Protein AF-A0A5N9GTI0-F1 (afdb_monomer_lite)

Sequence (88 aa):
MGEMNVPEDAYYGASTMRAVLNFPISDLRFPRGFIKALGLVKQAAAQTNMELGLLDPKIGDAVVRAAQEVIDGALDEHFVLDIFQTGS

Radius of gyration: 14.62 Å; chains: 1; bounding box: 32×32×36 Å

pLDDT: mean 96.12, std 4.87, range [65.88, 98.88]

Structure (mmCIF, N/CA/C/O backbone):
data_AF-A0A5N9GTI0-F1
#
_entry.id   AF-A0A5N9GTI0-F1
#
loop_
_atom_site.group_PDB
_atom_site.id
_atom_site.type_symbol
_atom_site.label_atom_id
_atom_site.label_alt_id
_atom_site.label_comp_id
_atom_site.label_asym_id
_atom_site.label_entity_id
_atom_site.label_seq_id
_atom_site.pdbx_PDB_ins_code
_atom_site.Cartn_x
_atom_site.Cartn_y
_atom_site.Cartn_z
_atom_site.occupancy
_atom_site.B_iso_or_equiv
_atom_site.auth_seq_id
_atom_site.auth_comp_id
_atom_site.auth_asym_id
_atom_site.auth_atom_id
_atom_site.pdbx_PDB_model_num
ATOM 1 N N . MET A 1 1 ? 9.730 17.997 -4.289 1.00 65.88 1 MET A N 1
ATOM 2 C CA . MET A 1 1 ? 9.628 17.414 -5.645 1.00 65.88 1 MET A CA 1
ATOM 3 C C . MET A 1 1 ? 8.240 17.742 -6.162 1.00 65.88 1 MET A C 1
ATOM 5 O O . MET A 1 1 ? 7.292 17.413 -5.460 1.00 65.88 1 MET A O 1
ATOM 9 N N . GLY A 1 2 ? 8.144 18.472 -7.275 1.00 90.62 2 GLY A N 1
ATOM 10 C CA . GLY A 1 2 ? 6.889 19.026 -7.800 1.00 90.62 2 GLY A CA 1
ATOM 11 C C . GLY A 1 2 ? 5.918 17.982 -8.359 1.00 90.62 2 GLY A C 1
ATOM 12 O O . GLY A 1 2 ? 5.975 16.802 -7.999 1.00 90.62 2 GLY A O 1
ATOM 13 N N . GLU A 1 3 ? 5.029 18.442 -9.231 1.00 93.94 3 GLU A N 1
ATOM 14 C CA . GLU A 1 3 ? 3.971 17.645 -9.856 1.00 93.94 3 GLU A CA 1
ATOM 15 C C . GLU A 1 3 ? 4.510 16.447 -10.653 1.00 93.94 3 GLU A C 1
ATOM 17 O O . GLU A 1 3 ? 5.662 16.425 -11.094 1.00 93.94 3 GLU A O 1
ATOM 22 N N . MET A 1 4 ? 3.674 15.419 -10.801 1.00 93.38 4 MET A N 1
ATOM 23 C CA . MET A 1 4 ? 3.975 14.217 -11.571 1.00 93.38 4 MET A CA 1
ATOM 24 C C . MET A 1 4 ? 2.692 13.646 -12.162 1.00 93.38 4 MET A C 1
ATOM 26 O O . MET A 1 4 ? 1.723 13.435 -11.436 1.00 93.38 4 MET A O 1
ATOM 30 N N . ASN A 1 5 ? 2.726 13.349 -13.458 1.00 95.44 5 ASN A N 1
ATOM 31 C CA . ASN A 1 5 ? 1.650 12.638 -14.133 1.00 95.44 5 ASN A C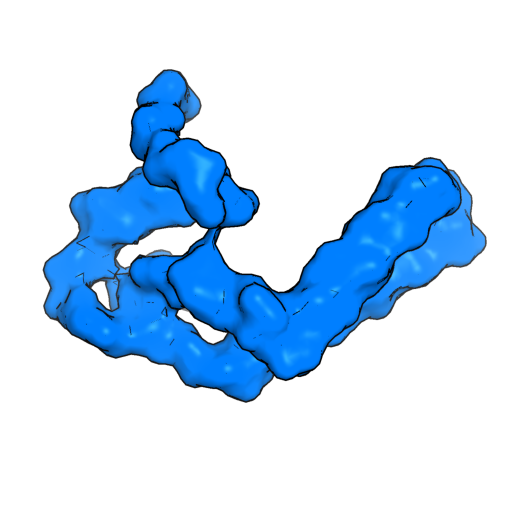A 1
ATOM 32 C C . ASN A 1 5 ? 1.685 11.156 -13.760 1.00 95.44 5 ASN A C 1
ATOM 34 O O . ASN A 1 5 ? 2.753 10.545 -13.728 1.00 95.44 5 ASN A O 1
ATOM 38 N N . VAL A 1 6 ? 0.509 10.598 -13.504 1.00 96.69 6 VAL A N 1
ATOM 39 C CA . VAL A 1 6 ? 0.283 9.195 -13.155 1.00 96.69 6 VAL A CA 1
ATOM 40 C C . VAL A 1 6 ? -0.870 8.689 -14.035 1.00 96.69 6 VAL A C 1
ATOM 42 O O . VAL A 1 6 ? -1.745 9.499 -14.353 1.00 96.69 6 VAL A O 1
ATOM 45 N N . PRO A 1 7 ? -0.876 7.413 -14.471 1.00 96.88 7 PRO A N 1
ATOM 46 C CA . PRO A 1 7 ? -2.007 6.851 -15.209 1.00 96.88 7 PRO A CA 1
ATOM 47 C C . PRO A 1 7 ? -3.333 7.020 -14.457 1.00 96.88 7 PRO A C 1
ATOM 49 O O . PRO A 1 7 ? -3.367 6.943 -13.231 1.00 96.88 7 PRO A O 1
ATOM 52 N N . GLU A 1 8 ? -4.418 7.261 -15.192 1.00 97.00 8 GLU A N 1
ATOM 53 C CA . GLU A 1 8 ? -5.746 7.530 -14.615 1.00 97.00 8 GLU A CA 1
ATOM 54 C C . GLU A 1 8 ? -6.326 6.315 -13.873 1.00 97.00 8 GLU A C 1
ATOM 56 O O . GLU A 1 8 ? -7.055 6.463 -12.897 1.00 97.00 8 GLU A O 1
ATOM 61 N N . ASP A 1 9 ? -5.961 5.115 -14.312 1.00 96.81 9 ASP A N 1
ATOM 62 C CA . ASP A 1 9 ? -6.367 3.825 -13.757 1.00 96.81 9 ASP A CA 1
ATOM 63 C C . ASP A 1 9 ? -5.470 3.340 -12.603 1.00 96.81 9 ASP A C 1
ATOM 65 O O . ASP A 1 9 ? -5.726 2.296 -12.002 1.00 96.81 9 ASP A O 1
ATOM 69 N N . ALA A 1 10 ? -4.415 4.083 -12.260 1.00 97.06 10 ALA A N 1
ATOM 70 C CA . ALA A 1 10 ? -3.500 3.699 -11.198 1.00 97.06 10 ALA A CA 1
ATOM 71 C C . ALA A 1 10 ? -3.971 4.174 -9.817 1.00 97.06 10 ALA A C 1
ATOM 73 O O . ALA A 1 10 ? -4.240 5.352 -9.594 1.00 97.06 10 ALA A O 1
ATOM 74 N N . TYR A 1 11 ? -3.927 3.272 -8.833 1.00 97.75 11 TYR A N 1
ATOM 75 C CA . TYR A 1 11 ? -4.109 3.636 -7.421 1.00 97.75 11 TYR A CA 1
ATOM 76 C C . TYR A 1 1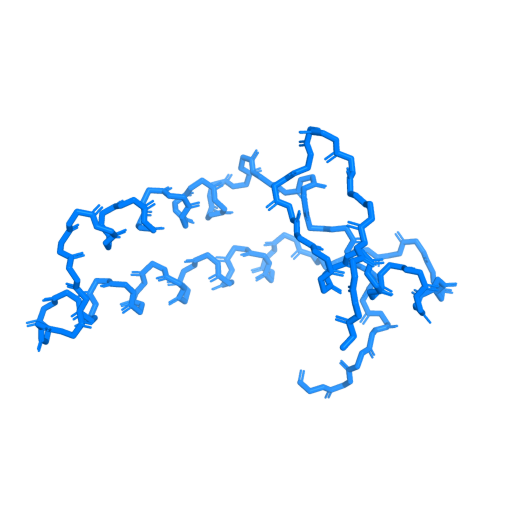1 ? -2.831 4.174 -6.754 1.00 97.75 11 TYR A C 1
ATOM 78 O O . TYR A 1 11 ? -2.885 4.702 -5.641 1.00 97.75 11 TYR A O 1
ATOM 86 N N . TYR A 1 12 ? -1.662 4.025 -7.387 1.00 97.69 12 TYR A N 1
ATOM 87 C CA . TYR A 1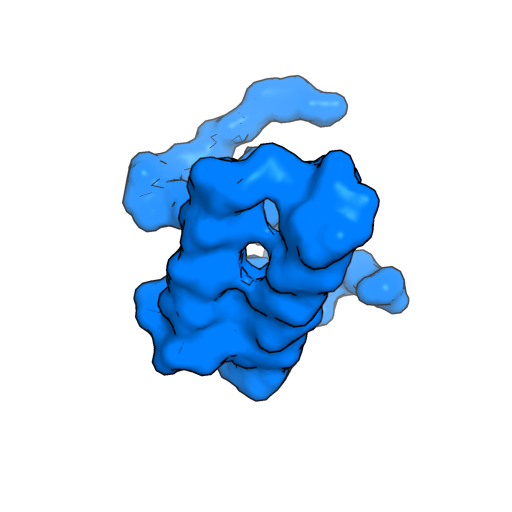 12 ? -0.406 4.554 -6.855 1.00 97.69 12 TYR A CA 1
ATOM 88 C C . TYR A 1 12 ? -0.240 6.050 -7.154 1.00 97.69 12 TYR A C 1
ATOM 90 O O . TYR A 1 12 ? -0.915 6.613 -8.004 1.00 97.69 12 TYR A O 1
ATOM 98 N N . GLY A 1 13 ? 0.675 6.715 -6.444 1.00 97.38 13 GLY A N 1
ATOM 99 C CA . GLY A 1 13 ? 0.883 8.161 -6.564 1.00 97.38 13 GLY A CA 1
ATOM 100 C C . GLY A 1 13 ? 2.242 8.565 -7.135 1.00 97.38 13 GLY A C 1
ATOM 101 O O . GLY A 1 13 ? 3.055 7.741 -7.557 1.00 97.38 13 GLY A O 1
ATOM 102 N N . ALA A 1 14 ? 2.521 9.869 -7.057 1.00 97.00 14 ALA A N 1
ATOM 103 C CA . ALA A 1 14 ? 3.739 10.493 -7.574 1.00 97.00 14 ALA A CA 1
ATOM 104 C C . ALA A 1 14 ? 5.038 9.842 -7.068 1.00 97.00 14 ALA A C 1
ATOM 106 O O . ALA A 1 14 ? 5.990 9.713 -7.826 1.00 97.00 14 ALA A O 1
ATOM 107 N N . SER A 1 15 ? 5.108 9.423 -5.800 1.00 95.50 15 SER A N 1
A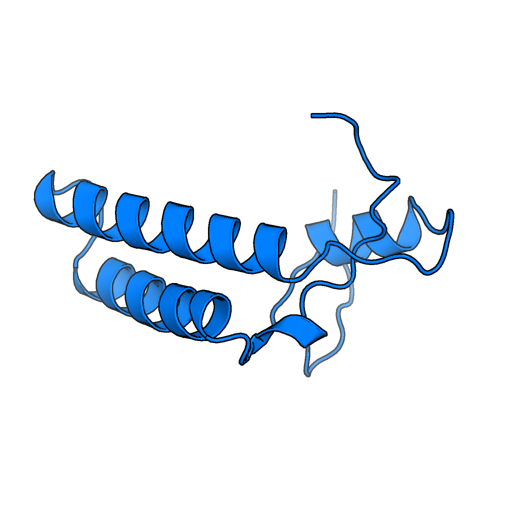TOM 108 C CA . SER A 1 15 ? 6.324 8.790 -5.266 1.00 95.50 15 SER A CA 1
ATOM 109 C C . SER A 1 15 ? 6.620 7.447 -5.937 1.00 95.50 15 SER A C 1
ATOM 111 O O . SER A 1 15 ? 7.762 7.207 -6.320 1.00 95.50 15 SER A O 1
ATOM 113 N N . THR A 1 16 ? 5.596 6.612 -6.141 1.00 96.44 16 THR A N 1
ATOM 114 C CA . THR A 1 16 ? 5.726 5.342 -6.867 1.00 96.44 16 THR A CA 1
ATOM 115 C C . THR A 1 16 ? 6.128 5.600 -8.312 1.00 96.44 16 THR A C 1
ATOM 117 O O . THR A 1 16 ? 7.090 5.009 -8.786 1.00 96.44 16 THR A O 1
ATOM 120 N N . MET A 1 17 ? 5.471 6.547 -8.987 1.00 96.75 17 MET A N 1
ATOM 121 C CA . MET A 1 17 ? 5.795 6.871 -10.376 1.00 96.75 17 MET A CA 1
ATOM 122 C C . MET A 1 17 ? 7.226 7.418 -10.532 1.00 96.75 17 MET A C 1
ATOM 124 O O . MET A 1 17 ? 7.939 7.028 -11.454 1.00 96.75 17 MET A O 1
ATOM 128 N N . ARG A 1 18 ? 7.714 8.244 -9.594 1.00 95.31 18 ARG A N 1
ATOM 129 C CA . ARG A 1 18 ? 9.129 8.666 -9.583 1.00 95.31 18 ARG A CA 1
ATOM 130 C C . ARG A 1 18 ? 10.064 7.477 -9.429 1.00 95.31 18 ARG A C 1
ATOM 132 O O . ARG A 1 18 ? 11.083 7.433 -10.104 1.00 95.31 18 ARG A O 1
ATOM 139 N N . ALA A 1 19 ? 9.747 6.540 -8.539 1.00 94.88 19 ALA A N 1
ATOM 140 C CA . ALA A 1 19 ? 10.581 5.366 -8.328 1.00 94.88 19 ALA A CA 1
ATOM 141 C C . ALA A 1 19 ? 10.618 4.461 -9.572 1.00 94.88 19 ALA A C 1
ATOM 143 O O . ALA A 1 19 ? 11.705 4.042 -9.950 1.00 94.88 19 ALA A O 1
ATOM 144 N N . VAL A 1 20 ? 9.492 4.266 -10.269 1.00 94.56 20 VAL A N 1
ATOM 145 C CA . VAL A 1 20 ? 9.458 3.566 -11.570 1.00 94.56 20 VAL A CA 1
ATOM 146 C C . VAL A 1 20 ? 10.426 4.205 -12.570 1.00 94.56 20 VAL A C 1
ATOM 148 O O . VAL A 1 20 ? 11.200 3.504 -13.213 1.00 94.56 20 VAL A O 1
ATOM 151 N N . LEU A 1 21 ? 10.428 5.537 -12.678 1.00 94.12 21 LEU A N 1
ATOM 152 C CA . LEU A 1 21 ? 11.312 6.251 -13.606 1.00 94.12 21 LEU A CA 1
ATOM 153 C C . LEU A 1 21 ? 12.787 6.252 -13.170 1.00 94.12 21 LEU A C 1
ATOM 155 O O . LEU A 1 21 ? 13.675 6.312 -14.016 1.00 94.12 21 LEU A O 1
ATOM 159 N N . ASN A 1 22 ? 13.051 6.207 -11.863 1.00 94.12 22 ASN A N 1
ATOM 160 C CA . ASN A 1 22 ? 14.405 6.277 -11.309 1.00 94.12 22 ASN A CA 1
ATOM 161 C C . ASN A 1 22 ? 15.106 4.914 -11.232 1.00 94.12 22 ASN A C 1
ATOM 163 O O . ASN A 1 22 ? 16.335 4.878 -11.249 1.00 94.12 22 ASN A O 1
ATOM 167 N N . PHE A 1 23 ? 14.352 3.816 -11.126 1.00 93.38 23 PHE A N 1
ATOM 168 C CA . PHE A 1 23 ? 14.888 2.465 -10.936 1.00 93.38 23 PHE A CA 1
ATOM 169 C C . PHE A 1 23 ? 14.429 1.462 -12.017 1.00 93.38 23 PHE A C 1
ATOM 171 O O . PHE A 1 23 ? 13.902 0.407 -11.670 1.00 93.38 23 PHE A O 1
ATOM 178 N N . PRO A 1 24 ? 14.645 1.726 -13.322 1.00 92.06 24 PRO A N 1
ATOM 179 C CA . PRO A 1 24 ? 14.364 0.759 -14.386 1.00 92.06 24 PRO A CA 1
ATOM 180 C C . PRO A 1 24 ? 15.506 -0.271 -14.501 1.00 92.06 24 PRO A C 1
ATOM 182 O O . PRO A 1 24 ? 16.218 -0.315 -15.504 1.00 92.06 24 PRO A O 1
ATOM 185 N N . ILE A 1 25 ? 15.764 -1.028 -13.429 1.00 94.25 25 ILE A N 1
ATOM 186 C CA . ILE A 1 25 ? 16.928 -1.930 -13.336 1.00 94.25 25 ILE A CA 1
ATOM 187 C C . ILE A 1 25 ? 16.626 -3.301 -13.954 1.00 94.25 25 ILE A C 1
ATOM 189 O O . ILE A 1 25 ? 17.489 -3.896 -14.602 1.00 94.25 25 ILE A O 1
ATOM 193 N N . SER A 1 26 ? 15.414 -3.806 -13.756 1.00 92.31 26 SER A N 1
ATOM 194 C CA . SER A 1 26 ? 14.911 -5.086 -14.239 1.00 92.31 26 SER A CA 1
ATOM 195 C C . SER A 1 26 ? 13.403 -4.999 -14.535 1.00 92.31 26 SER A C 1
ATOM 197 O O . SER A 1 26 ? 12.815 -3.921 -14.555 1.00 92.31 26 SER A O 1
ATOM 199 N N . ASP A 1 27 ? 12.774 -6.155 -14.761 1.00 88.81 27 ASP A N 1
ATOM 200 C CA . ASP A 1 27 ? 11.315 -6.296 -14.860 1.00 88.81 27 ASP A CA 1
ATOM 201 C C . ASP A 1 27 ? 10.735 -7.113 -13.685 1.00 88.81 27 ASP A C 1
ATOM 203 O O . ASP A 1 27 ? 9.605 -7.608 -13.735 1.00 88.81 27 ASP A O 1
ATOM 207 N N . LEU A 1 28 ? 11.519 -7.310 -12.617 1.00 94.94 28 LEU A N 1
ATOM 208 C CA . LEU A 1 28 ? 11.109 -8.088 -11.451 1.00 94.94 28 LEU A CA 1
ATOM 209 C C . LEU A 1 28 ? 10.321 -7.221 -10.471 1.00 94.94 28 LEU A C 1
ATOM 211 O O . LEU A 1 28 ? 10.813 -6.210 -9.983 1.00 94.94 28 LEU A O 1
ATOM 215 N N . ARG A 1 29 ? 9.115 -7.668 -10.116 1.00 93.88 29 ARG A N 1
ATOM 216 C CA . ARG A 1 29 ? 8.257 -7.013 -9.118 1.00 93.88 29 ARG A CA 1
ATOM 217 C C . ARG A 1 29 ? 8.361 -7.678 -7.754 1.00 93.88 29 ARG A C 1
ATOM 219 O O . ARG A 1 29 ? 8.766 -8.838 -7.637 1.00 93.88 29 ARG A O 1
ATOM 226 N N . PHE A 1 30 ? 7.926 -6.961 -6.719 1.00 96.00 30 PHE A N 1
ATO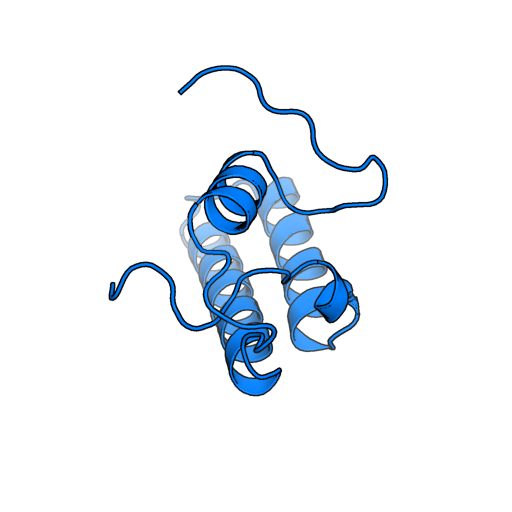M 227 C CA . PHE A 1 30 ? 7.777 -7.547 -5.390 1.00 96.00 30 PHE A CA 1
ATOM 228 C C . PHE A 1 30 ? 6.876 -8.790 -5.436 1.00 96.00 30 PHE A C 1
ATOM 230 O O . PHE A 1 30 ? 5.799 -8.751 -6.034 1.00 96.00 30 PHE A O 1
ATOM 237 N N . PRO A 1 31 ? 7.279 -9.901 -4.793 1.00 96.75 31 PRO A N 1
ATOM 238 C CA . PRO A 1 31 ? 6.459 -11.100 -4.767 1.00 96.75 31 PRO A CA 1
ATOM 239 C C . PRO A 1 31 ? 5.173 -10.827 -3.987 1.00 96.75 31 PRO A C 1
ATOM 241 O O . PRO A 1 31 ? 5.183 -10.103 -2.989 1.00 96.75 31 PRO A O 1
ATOM 244 N N . ARG A 1 32 ? 4.072 -11.486 -4.365 1.00 97.50 32 ARG A N 1
ATOM 245 C CA . ARG A 1 32 ? 2.767 -11.285 -3.714 1.00 97.50 32 ARG A CA 1
ATOM 246 C C . ARG A 1 32 ? 2.832 -11.417 -2.194 1.00 97.50 32 ARG A C 1
ATOM 248 O O . ARG A 1 32 ? 2.166 -10.673 -1.485 1.00 97.50 32 ARG A O 1
ATOM 255 N N . GLY A 1 33 ? 3.632 -12.349 -1.669 1.00 98.44 33 GLY A N 1
ATOM 256 C CA . GLY A 1 33 ? 3.796 -12.522 -0.220 1.00 98.44 33 GLY A CA 1
ATOM 257 C C . GLY A 1 33 ? 4.233 -11.237 0.497 1.00 98.44 33 GLY A C 1
ATOM 258 O O . GLY A 1 33 ? 3.737 -10.948 1.583 1.00 98.44 33 GLY A O 1
ATOM 259 N N . PHE A 1 34 ? 5.090 -10.436 -0.140 1.00 98.06 34 PHE A N 1
ATOM 260 C CA . PHE A 1 34 ? 5.525 -9.138 0.369 1.00 98.06 34 PHE A CA 1
ATOM 261 C C . PHE A 1 34 ? 4.396 -8.100 0.318 1.00 98.06 34 PHE A C 1
ATOM 263 O O . PHE A 1 34 ? 4.122 -7.440 1.317 1.00 98.06 34 PHE A O 1
ATOM 270 N N . ILE A 1 35 ? 3.688 -8.006 -0.811 1.00 98.38 35 ILE A N 1
ATOM 271 C CA . ILE A 1 35 ? 2.548 -7.088 -0.984 1.00 98.38 35 ILE A CA 1
ATOM 272 C C . ILE A 1 35 ? 1.444 -7.396 0.041 1.00 98.38 35 ILE A C 1
ATOM 274 O O . ILE A 1 35 ? 0.970 -6.503 0.744 1.00 98.38 35 ILE A O 1
ATOM 278 N N . LYS A 1 36 ? 1.113 -8.679 0.226 1.00 98.75 36 LYS A N 1
ATOM 279 C CA . LYS A 1 36 ? 0.171 -9.135 1.254 1.00 98.75 36 LYS A CA 1
ATOM 280 C C . LYS A 1 36 ? 0.612 -8.716 2.657 1.00 98.75 36 LYS A C 1
ATOM 282 O O . LYS A 1 36 ? -0.217 -8.272 3.448 1.00 98.75 36 LYS A O 1
ATOM 287 N N . ALA A 1 37 ? 1.901 -8.848 2.975 1.00 98.75 37 ALA A N 1
ATOM 288 C CA . ALA A 1 37 ? 2.433 -8.429 4.268 1.00 98.75 37 ALA A CA 1
ATOM 289 C C . ALA A 1 37 ? 2.284 -6.913 4.487 1.00 98.75 37 ALA A C 1
ATOM 291 O O . ALA A 1 37 ? 1.902 -6.500 5.581 1.00 98.75 37 ALA A O 1
ATOM 292 N N . LEU A 1 38 ? 2.491 -6.088 3.454 1.00 98.50 38 LEU A N 1
ATOM 293 C CA . LEU A 1 38 ? 2.221 -4.648 3.534 1.00 98.50 38 LEU A CA 1
ATOM 294 C C . LEU A 1 38 ? 0.745 -4.360 3.832 1.00 98.50 38 LEU A C 1
ATOM 296 O O . LEU A 1 38 ? 0.455 -3.536 4.700 1.00 98.50 38 LEU A O 1
ATOM 300 N N . GLY A 1 39 ? -0.177 -5.061 3.165 1.00 98.75 39 GLY A N 1
ATOM 301 C CA . GLY A 1 39 ? -1.611 -4.969 3.448 1.00 98.75 39 GLY A CA 1
ATOM 302 C C . GLY A 1 39 ? -1.937 -5.289 4.912 1.00 98.75 39 GLY A C 1
ATOM 303 O O . GLY A 1 39 ? -2.579 -4.485 5.587 1.00 98.75 39 GLY A O 1
ATOM 304 N N . LEU A 1 40 ? -1.404 -6.396 5.446 1.00 98.88 40 LEU A N 1
ATOM 305 C CA . LEU A 1 40 ? -1.574 -6.785 6.856 1.00 98.88 40 LEU A CA 1
ATOM 306 C C . LEU A 1 40 ? -1.057 -5.710 7.823 1.00 98.88 40 LEU A C 1
ATOM 308 O O . LEU A 1 40 ? -1.754 -5.347 8.770 1.00 98.88 40 LEU A O 1
ATOM 312 N N . VAL A 1 41 ? 0.135 -5.158 7.569 1.00 98.88 41 VAL A N 1
ATOM 313 C CA . VAL A 1 41 ? 0.714 -4.084 8.394 1.00 98.88 41 VAL A CA 1
ATOM 314 C C . VAL A 1 41 ? -0.183 -2.847 8.390 1.00 98.88 41 VAL A C 1
ATOM 316 O O . VAL A 1 41 ? -0.422 -2.257 9.443 1.00 98.88 41 VAL A O 1
ATOM 319 N N . LYS A 1 42 ? -0.702 -2.442 7.225 1.00 98.81 42 LYS A N 1
ATOM 320 C CA . LYS A 1 42 ? -1.571 -1.261 7.117 1.00 98.81 42 LYS A CA 1
ATOM 321 C C . LYS A 1 42 ? -2.931 -1.472 7.770 1.00 98.81 42 LYS A C 1
ATOM 323 O O . LYS A 1 42 ? -3.402 -0.561 8.447 1.00 98.81 42 LYS A O 1
ATOM 328 N N . GLN A 1 43 ? -3.517 -2.657 7.630 1.00 98.88 43 GLN A N 1
ATOM 329 C CA . GLN A 1 43 ? -4.767 -3.004 8.297 1.00 98.88 43 GLN A CA 1
ATOM 330 C C . GLN A 1 43 ? -4.613 -2.958 9.825 1.00 98.88 43 GLN A C 1
ATOM 332 O O . GLN A 1 43 ? -5.368 -2.251 10.493 1.00 98.88 43 GLN A O 1
ATOM 337 N N . ALA A 1 44 ? -3.592 -3.630 10.369 1.00 98.88 44 ALA A N 1
ATOM 338 C CA . ALA A 1 44 ? -3.331 -3.666 11.808 1.00 98.88 44 ALA A CA 1
ATOM 339 C C . ALA A 1 44 ? -3.001 -2.276 12.380 1.00 98.88 44 ALA A C 1
ATOM 341 O O . ALA A 1 44 ? -3.468 -1.917 13.463 1.00 98.88 44 ALA A O 1
ATOM 342 N N . ALA A 1 45 ? -2.238 -1.463 11.640 1.00 98.88 45 ALA A N 1
ATOM 343 C CA . ALA A 1 45 ? -1.921 -0.096 12.042 1.00 98.88 45 ALA A CA 1
ATOM 344 C C . ALA A 1 45 ? -3.170 0.798 12.074 1.00 98.88 45 ALA A C 1
ATOM 346 O O . ALA A 1 45 ? -3.335 1.581 13.006 1.00 98.88 45 ALA A O 1
ATOM 347 N N . ALA A 1 46 ? -4.057 0.683 11.080 1.00 98.81 46 ALA A N 1
ATOM 348 C CA . ALA A 1 46 ? -5.296 1.454 11.042 1.00 98.81 46 ALA A CA 1
ATOM 349 C C . ALA A 1 46 ? -6.228 1.083 12.204 1.00 98.81 46 ALA A C 1
ATOM 351 O O . ALA A 1 46 ? -6.707 1.978 12.894 1.00 98.81 46 ALA A O 1
ATOM 352 N N . GLN A 1 47 ? -6.421 -0.215 12.463 1.00 98.81 47 GLN A N 1
ATOM 353 C CA . GLN A 1 47 ? -7.231 -0.709 13.585 1.00 98.81 47 GLN A CA 1
ATOM 354 C C . GLN A 1 47 ? -6.688 -0.218 14.929 1.00 98.81 47 GLN A C 1
ATOM 356 O O . GLN A 1 47 ? -7.407 0.442 15.674 1.00 98.81 47 GLN A O 1
ATOM 361 N N . THR A 1 48 ? -5.392 -0.424 15.180 1.00 98.81 48 THR A N 1
ATOM 362 C CA . THR A 1 48 ? -4.734 0.041 16.413 1.00 98.81 48 THR A CA 1
ATOM 363 C C . THR A 1 48 ? -4.871 1.556 16.593 1.00 98.81 48 THR A C 1
ATOM 365 O O . THR A 1 48 ? -5.180 2.034 17.681 1.00 98.81 48 THR A O 1
ATOM 368 N N . ASN A 1 49 ? -4.674 2.344 15.531 1.00 98.88 49 ASN A N 1
ATOM 369 C CA . ASN A 1 49 ? -4.785 3.800 15.630 1.00 98.88 49 ASN A CA 1
ATOM 370 C C . ASN A 1 49 ? -6.226 4.272 15.868 1.00 98.88 49 ASN A C 1
ATOM 372 O O . ASN A 1 49 ? -6.410 5.280 16.546 1.00 98.88 49 ASN A O 1
ATOM 376 N N . MET A 1 50 ? -7.238 3.568 15.351 1.00 98.75 50 MET A N 1
ATOM 377 C CA . MET A 1 50 ? -8.636 3.853 15.692 1.00 98.75 50 MET A CA 1
ATOM 378 C C . MET A 1 50 ? -8.924 3.539 17.165 1.00 98.75 50 MET A C 1
ATOM 380 O O . MET A 1 50 ? -9.525 4.363 17.850 1.00 98.75 50 MET A O 1
ATOM 384 N N . GLU A 1 51 ? -8.447 2.400 17.676 1.00 98.62 51 GLU A N 1
ATOM 385 C CA . GLU A 1 51 ? -8.613 2.004 19.085 1.00 98.62 51 GLU A CA 1
ATOM 386 C C . GLU A 1 51 ? -7.961 2.996 20.058 1.00 98.62 51 GLU A C 1
ATOM 388 O O . GLU A 1 51 ? -8.518 3.299 21.112 1.00 98.62 51 GLU A O 1
ATOM 393 N N . LEU A 1 52 ? -6.804 3.550 19.687 1.00 98.62 52 LEU A N 1
ATOM 394 C CA . LEU A 1 52 ? -6.104 4.579 20.461 1.00 98.62 52 LEU A CA 1
ATOM 395 C C . LEU A 1 52 ? -6.694 5.992 20.286 1.00 98.62 52 LEU A C 1
ATOM 397 O O . LEU A 1 52 ? -6.203 6.934 20.907 1.00 98.62 52 LEU A O 1
ATOM 401 N N . GLY A 1 53 ? -7.706 6.169 19.430 1.00 98.38 53 GLY A N 1
ATOM 402 C CA . GLY A 1 53 ? -8.288 7.479 19.118 1.00 98.38 53 GLY A CA 1
ATOM 403 C C . GLY A 1 53 ? -7.364 8.407 18.318 1.00 98.38 53 GLY A C 1
ATOM 404 O O . GLY A 1 53 ? -7.572 9.618 18.300 1.00 98.38 53 GLY A O 1
ATOM 405 N N . LEU A 1 54 ? -6.336 7.858 17.665 1.00 98.69 54 LEU A N 1
ATOM 406 C CA . LEU A 1 54 ? -5.357 8.585 16.846 1.00 98.69 54 LEU A CA 1
ATOM 407 C C . LEU A 1 54 ? -5.777 8.704 15.375 1.00 98.69 54 LEU A C 1
ATOM 409 O O . LEU A 1 54 ? -5.175 9.467 14.620 1.00 98.69 54 LEU A O 1
ATOM 413 N N . LEU A 1 55 ? -6.788 7.940 14.958 1.00 98.69 55 LEU A N 1
ATOM 414 C CA . LEU A 1 55 ? -7.334 7.954 13.608 1.00 98.69 55 LEU A CA 1
ATOM 415 C C . LEU A 1 55 ? -8.859 8.027 13.658 1.00 98.69 55 LEU A C 1
ATOM 417 O O . LEU A 1 55 ? -9.499 7.246 14.358 1.00 98.69 55 LEU A O 1
ATOM 421 N N . ASP A 1 56 ? -9.428 8.954 12.887 1.00 98.69 56 ASP A N 1
ATOM 422 C CA . ASP A 1 56 ? -10.875 9.056 12.708 1.00 98.69 56 ASP A CA 1
ATOM 423 C C . ASP A 1 56 ? -11.448 7.722 12.183 1.00 98.69 56 ASP A C 1
ATOM 425 O O . ASP A 1 56 ? -10.940 7.212 11.175 1.00 98.69 56 ASP A O 1
ATOM 429 N N . PRO A 1 57 ? -12.501 7.160 12.808 1.00 98.38 57 PRO A N 1
ATOM 430 C CA . PRO A 1 57 ? -13.032 5.855 12.426 1.00 98.38 57 PRO A CA 1
ATOM 431 C C . PRO A 1 57 ? -13.486 5.759 10.969 1.00 98.38 57 PRO A C 1
ATOM 433 O O . PRO A 1 57 ? -13.260 4.744 10.321 1.00 98.38 57 PRO A O 1
ATOM 436 N N . LYS A 1 58 ? -14.061 6.825 10.396 1.00 98.50 58 LYS A N 1
ATOM 437 C CA . LYS A 1 58 ? -14.520 6.804 9.000 1.00 98.50 58 LYS A CA 1
ATOM 438 C C . LYS A 1 58 ? -13.341 6.673 8.035 1.00 98.50 58 LYS A C 1
ATOM 440 O O . LYS A 1 58 ? -13.445 5.967 7.029 1.00 98.50 58 LYS A O 1
ATOM 445 N N . ILE A 1 59 ? -12.232 7.354 8.329 1.00 98.62 59 ILE A N 1
ATOM 446 C CA . ILE A 1 59 ? -10.988 7.230 7.559 1.00 98.62 59 ILE A CA 1
ATOM 447 C C . ILE A 1 59 ? -10.361 5.854 7.793 1.00 98.62 59 ILE A C 1
ATOM 449 O O . ILE A 1 59 ? -9.991 5.181 6.832 1.00 98.62 59 ILE A O 1
ATOM 453 N N . GLY A 1 60 ? -10.259 5.418 9.048 1.00 98.75 60 GLY A N 1
ATOM 454 C CA . GLY A 1 60 ? -9.651 4.137 9.391 1.00 98.75 60 GLY A CA 1
ATOM 455 C C . GLY A 1 60 ? -10.385 2.943 8.783 1.00 98.75 60 GLY A C 1
ATOM 456 O O . GLY A 1 60 ? -9.732 2.084 8.198 1.00 98.75 60 GLY A O 1
ATOM 457 N N . ASP A 1 61 ? -11.717 2.940 8.777 1.00 98.75 61 ASP A N 1
ATOM 458 C CA . ASP A 1 61 ? -12.524 1.913 8.109 1.00 98.75 61 ASP A CA 1
ATOM 459 C C . ASP A 1 61 ? -12.264 1.860 6.598 1.00 98.75 61 ASP A C 1
ATOM 461 O O . ASP A 1 61 ? -12.218 0.782 6.003 1.00 98.75 61 ASP A O 1
ATOM 465 N N . ALA A 1 62 ? -12.071 3.015 5.952 1.00 98.75 62 ALA A N 1
ATOM 466 C CA . ALA A 1 62 ? -11.709 3.060 4.538 1.00 98.75 62 ALA A CA 1
ATOM 467 C C . ALA A 1 62 ? -10.311 2.469 4.292 1.00 98.75 62 ALA A C 1
ATOM 469 O O . ALA A 1 62 ? -10.139 1.693 3.352 1.00 98.75 62 ALA A O 1
ATOM 470 N N . VAL A 1 63 ? -9.339 2.770 5.161 1.00 98.81 63 VAL A N 1
ATOM 471 C CA . VAL A 1 63 ? -7.988 2.189 5.092 1.00 98.81 63 VAL A CA 1
ATOM 472 C C . VAL A 1 63 ? -8.026 0.681 5.329 1.00 98.81 63 VAL A C 1
ATOM 474 O O . VAL A 1 63 ? -7.368 -0.053 4.600 1.00 98.81 63 VAL A O 1
ATOM 477 N N . VAL A 1 64 ? -8.811 0.200 6.297 1.00 98.88 64 VAL A N 1
ATOM 478 C CA . VAL A 1 64 ? -8.971 -1.234 6.587 1.00 98.88 64 VAL A CA 1
ATOM 479 C C . VAL A 1 64 ? -9.545 -1.979 5.384 1.00 98.88 64 VAL A C 1
ATOM 481 O O . VAL A 1 64 ? -9.029 -3.044 5.044 1.00 98.88 64 VAL A O 1
ATOM 484 N N . ARG A 1 65 ? -10.563 -1.420 4.714 1.00 98.81 65 ARG A N 1
ATOM 485 C CA . ARG A 1 65 ? -11.137 -2.011 3.493 1.00 98.81 65 ARG A CA 1
ATOM 486 C C . ARG A 1 65 ? -10.126 -2.060 2.347 1.00 98.81 65 ARG A C 1
ATOM 488 O O . ARG A 1 65 ? -9.903 -3.131 1.799 1.00 98.81 65 ARG A O 1
ATOM 495 N N . ALA A 1 66 ? -9.455 -0.949 2.045 1.00 98.75 66 ALA A N 1
ATOM 496 C CA . ALA A 1 66 ? -8.443 -0.918 0.986 1.00 98.75 66 ALA A CA 1
ATOM 497 C C . ALA A 1 66 ? -7.252 -1.847 1.295 1.00 98.75 66 ALA A C 1
ATOM 499 O O . ALA A 1 66 ? -6.742 -2.542 0.421 1.00 98.75 66 ALA A O 1
ATOM 500 N N . ALA A 1 67 ? -6.823 -1.916 2.559 1.00 98.88 67 ALA A N 1
ATOM 501 C CA . ALA A 1 67 ? -5.782 -2.844 2.988 1.00 98.88 67 ALA A CA 1
ATOM 502 C C . ALA A 1 67 ? -6.217 -4.307 2.822 1.00 98.88 67 ALA A C 1
ATOM 504 O O . ALA A 1 67 ? -5.392 -5.137 2.449 1.00 98.88 67 ALA A O 1
ATOM 505 N N . GLN A 1 68 ? -7.499 -4.621 3.042 1.00 98.88 68 GLN A N 1
ATOM 506 C CA . GLN A 1 68 ? -8.048 -5.952 2.782 1.00 98.88 68 GLN A CA 1
ATOM 507 C C . GLN A 1 68 ? -7.993 -6.311 1.289 1.00 98.88 68 GLN A C 1
ATOM 509 O O . GLN A 1 68 ? -7.555 -7.406 0.956 1.00 98.88 68 GLN A O 1
ATOM 514 N N . GLU A 1 69 ? -8.311 -5.379 0.389 1.00 98.81 69 GLU A N 1
ATOM 515 C CA . GLU A 1 69 ? -8.176 -5.590 -1.063 1.00 98.81 69 GLU A CA 1
ATOM 516 C C . GLU A 1 69 ? -6.719 -5.889 -1.474 1.00 98.81 69 GLU A C 1
ATOM 518 O O . GLU A 1 69 ? -6.472 -6.767 -2.304 1.00 98.81 69 GLU A O 1
ATOM 523 N N . VAL A 1 70 ? -5.735 -5.244 -0.830 1.00 98.81 70 VAL A N 1
ATOM 524 C CA . VAL A 1 70 ? -4.303 -5.575 -0.990 1.00 98.81 70 VAL A CA 1
ATOM 525 C C . VAL A 1 70 ? -3.979 -6.965 -0.430 1.00 98.81 70 VAL A C 1
ATOM 527 O O . VAL A 1 70 ? -3.260 -7.738 -1.061 1.00 98.81 70 VAL A O 1
ATOM 530 N N . ILE A 1 71 ? -4.502 -7.315 0.751 1.00 98.88 71 ILE A N 1
ATOM 531 C CA . ILE A 1 71 ? -4.295 -8.638 1.363 1.00 98.88 71 ILE A CA 1
ATOM 532 C C . ILE A 1 71 ? -4.824 -9.737 0.446 1.00 98.88 71 ILE A C 1
ATOM 534 O O . ILE A 1 71 ? -4.156 -10.763 0.300 1.00 98.88 71 ILE A O 1
ATOM 538 N N . ASP A 1 72 ? -5.975 -9.517 -0.183 1.00 98.75 72 ASP A N 1
ATOM 539 C CA . ASP A 1 72 ? -6.649 -10.478 -1.054 1.00 98.75 72 ASP A CA 1
ATOM 540 C C . ASP A 1 72 ? -6.022 -10.556 -2.454 1.00 98.75 72 ASP A C 1
ATOM 542 O O . ASP A 1 72 ? -6.196 -11.558 -3.146 1.00 98.75 72 ASP A O 1
ATOM 546 N N . GLY A 1 73 ? -5.184 -9.578 -2.812 1.00 98.56 73 GLY A N 1
ATOM 547 C CA . GLY A 1 73 ? -4.474 -9.504 -4.092 1.00 98.56 73 GLY A CA 1
ATOM 548 C C . GLY A 1 73 ? -5.270 -8.819 -5.204 1.00 98.56 73 GLY A C 1
ATOM 549 O O . GLY A 1 73 ? -4.877 -8.882 -6.364 1.00 98.56 73 GLY A O 1
ATOM 550 N N . ALA A 1 74 ? -6.380 -8.153 -4.871 1.00 98.69 74 ALA A N 1
ATOM 551 C CA . ALA A 1 74 ? -7.225 -7.456 -5.843 1.00 98.69 74 ALA A CA 1
ATOM 552 C C . ALA A 1 74 ? -6.534 -6.233 -6.470 1.00 98.69 74 ALA A C 1
ATOM 554 O O . ALA A 1 74 ? -6.946 -5.778 -7.529 1.00 98.69 74 ALA A O 1
ATOM 555 N N . LEU A 1 75 ? -5.483 -5.719 -5.823 1.00 98.44 75 LEU A N 1
ATOM 556 C CA . LEU A 1 75 ? -4.760 -4.509 -6.224 1.00 98.44 75 LEU A CA 1
ATOM 557 C C . LEU A 1 75 ? -3.296 -4.780 -6.611 1.00 98.44 75 LEU A C 1
ATOM 559 O O . LEU A 1 75 ? -2.505 -3.840 -6.700 1.00 98.44 75 LEU A O 1
ATOM 563 N N . ASP A 1 76 ? -2.914 -6.046 -6.829 1.00 98.19 76 ASP A N 1
ATOM 564 C CA . ASP A 1 76 ? -1.522 -6.445 -7.104 1.00 98.19 76 ASP A CA 1
ATOM 565 C C . ASP A 1 76 ? -0.932 -5.712 -8.327 1.00 98.19 76 ASP A C 1
ATOM 567 O O . ASP A 1 76 ? 0.259 -5.392 -8.349 1.00 98.19 76 ASP A O 1
ATOM 571 N N . GLU A 1 77 ? -1.755 -5.374 -9.325 1.00 97.44 77 GLU A N 1
ATOM 572 C CA . GLU A 1 77 ? -1.312 -4.663 -10.530 1.00 97.44 77 GLU A CA 1
ATOM 573 C C . GLU A 1 77 ? -0.798 -3.241 -10.262 1.00 97.44 77 GLU A C 1
ATOM 575 O O . GLU A 1 77 ? 0.032 -2.737 -11.022 1.00 97.44 77 GLU A O 1
ATOM 580 N N . HIS A 1 78 ? -1.206 -2.621 -9.150 1.00 98.12 78 HIS A N 1
ATOM 581 C CA . HIS A 1 78 ? -0.784 -1.273 -8.768 1.00 98.12 78 HIS A CA 1
ATOM 582 C C . HIS A 1 78 ? 0.555 -1.248 -8.009 1.00 98.12 78 HIS A C 1
ATOM 584 O O . HIS A 1 78 ? 1.101 -0.175 -7.743 1.00 98.12 78 HIS A O 1
ATOM 590 N N . PHE A 1 79 ? 1.136 -2.410 -7.697 1.00 97.50 79 PHE A N 1
ATOM 591 C CA . PHE A 1 79 ? 2.477 -2.528 -7.120 1.00 97.50 79 PHE A CA 1
ATOM 592 C C . PHE A 1 79 ? 3.506 -2.729 -8.238 1.00 97.50 79 PHE A C 1
ATOM 594 O O . PHE A 1 79 ? 3.960 -3.834 -8.529 1.00 97.50 79 PHE A O 1
ATOM 601 N N . VAL A 1 80 ? 3.855 -1.618 -8.888 1.00 96.06 80 VAL A N 1
ATOM 602 C CA . VAL A 1 80 ? 4.638 -1.594 -10.138 1.00 96.06 80 VAL A CA 1
ATOM 603 C C . VAL A 1 80 ? 6.149 -1.427 -9.951 1.00 96.06 80 VAL A C 1
ATOM 605 O O . VAL A 1 80 ? 6.873 -1.348 -10.939 1.00 96.06 80 VAL A O 1
ATOM 608 N N . LEU A 1 81 ? 6.633 -1.333 -8.710 1.00 95.56 81 LEU A N 1
ATOM 609 C CA . LEU A 1 81 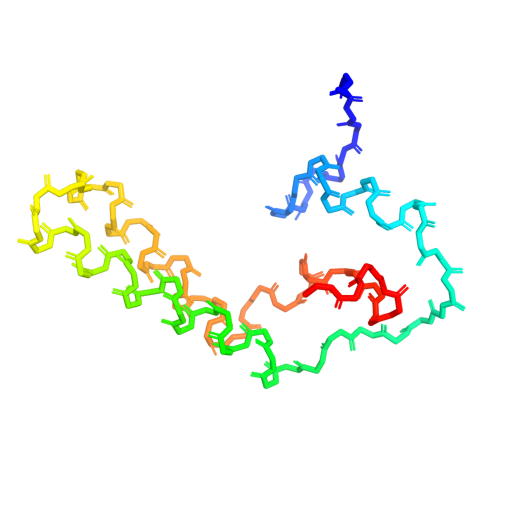? 8.051 -1.089 -8.445 1.00 95.56 81 LEU A CA 1
ATOM 610 C C . LEU A 1 81 ? 8.907 -2.319 -8.727 1.00 95.56 81 LEU A C 1
ATOM 612 O O . LEU A 1 81 ? 8.539 -3.445 -8.378 1.00 95.56 81 LEU A O 1
ATOM 616 N N . ASP A 1 82 ? 10.084 -2.047 -9.281 1.00 94.38 82 ASP A N 1
ATOM 617 C CA . ASP A 1 82 ? 11.173 -3.005 -9.350 1.00 94.38 82 ASP A CA 1
ATOM 618 C C . ASP A 1 82 ? 11.667 -3.361 -7.936 1.00 94.38 82 ASP A C 1
ATOM 620 O O . ASP A 1 82 ? 11.725 -2.504 -7.046 1.00 94.38 82 ASP A O 1
ATOM 624 N N . ILE A 1 83 ? 12.037 -4.625 -7.717 1.00 93.44 83 ILE A N 1
ATOM 625 C CA . ILE A 1 83 ? 12.658 -5.073 -6.462 1.00 93.44 83 ILE A CA 1
ATOM 626 C C . ILE A 1 83 ? 13.990 -4.365 -6.176 1.00 93.44 83 ILE A C 1
ATOM 628 O O . ILE A 1 83 ? 14.336 -4.149 -5.013 1.00 93.44 83 ILE A O 1
ATOM 632 N N . PHE A 1 84 ? 14.735 -3.986 -7.214 1.00 93.06 84 PHE A N 1
ATOM 633 C CA . PHE A 1 84 ? 16.005 -3.278 -7.131 1.00 93.06 84 PHE A CA 1
ATOM 634 C C . PHE A 1 84 ? 15.763 -1.769 -7.002 1.00 93.06 84 PHE A C 1
ATOM 636 O O . PHE A 1 84 ? 16.099 -0.969 -7.871 1.00 93.06 84 PHE A O 1
ATOM 643 N N . GLN A 1 85 ? 15.172 -1.384 -5.876 1.00 89.06 85 GLN A N 1
ATOM 644 C CA . GLN A 1 85 ? 14.976 0.006 -5.476 1.00 89.06 85 GLN A CA 1
ATOM 645 C C . GLN A 1 85 ? 15.917 0.388 -4.317 1.00 89.06 85 GLN A C 1
ATOM 647 O O . GLN A 1 85 ? 16.969 -0.219 -4.108 1.00 89.06 85 GLN A O 1
ATOM 652 N N . THR A 1 86 ? 15.558 1.413 -3.542 1.00 84.38 86 THR A N 1
ATOM 653 C CA . THR A 1 86 ? 16.291 1.809 -2.332 1.00 84.38 86 THR A CA 1
ATOM 654 C C . THR A 1 86 ? 16.330 0.677 -1.296 1.00 84.38 86 THR A C 1
ATOM 656 O O . THR A 1 86 ? 15.321 0.016 -1.080 1.00 84.38 86 THR A O 1
ATOM 659 N N . GLY A 1 87 ? 17.463 0.482 -0.614 1.00 85.12 87 GLY A N 1
ATOM 660 C CA . GLY A 1 87 ? 17.699 -0.670 0.276 1.00 85.12 87 GLY A CA 1
ATOM 661 C C . GLY A 1 87 ? 17.205 -0.550 1.727 1.00 85.12 87 GLY A C 1
ATOM 662 O O . GLY A 1 87 ? 17.786 -1.196 2.595 1.00 85.12 87 GLY A O 1
ATOM 663 N N . SER A 1 88 ? 16.224 0.314 2.003 1.00 76.81 88 SER A N 1
ATOM 664 C CA . SER A 1 88 ? 15.652 0.553 3.344 1.00 76.81 88 SER A CA 1
ATOM 665 C C . SER A 1 88 ? 14.520 -0.398 3.704 1.00 76.81 88 SER A C 1
ATOM 667 O O . SER A 1 88 ? 13.739 -0.706 2.776 1.00 76.81 88 SER A O 1
#

Secondary structure (DSSP, 8-state):
-------TT----HHHHHHHHH--S-SPBPPHHHHHHHHHHHHHHHHHHHHTTSS-HHHHHHHHHHHHHHHHTTTGGG---BSSS---

Foldseek 3Di:
DDDDDDDPPAPDDDVQVVQVVVCPPDQDFDDLVVQLVVLVVQLVVLVVCVVVVNDDPVVSVVSNVVSVCSNVVVNVVNRRHDPPTDPD